Protein AF-A0A9D5BST0-F1 (afdb_monomer_lite)

Secondary structure (DSSP, 8-state):
--SSSSHHHHHHHHHTT--TTTHHHHHHHHHHHHHHHHHH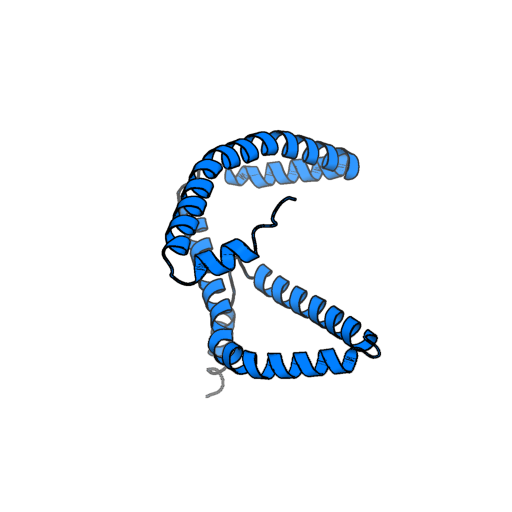HHHHHT-GGGHHHHHHHHHHHHHHHHHHHHHHTTHHHHHHHHHHHHHHHHHHHHHHH--GGGGTHHHHHHHHHHHHHHH-HHHHHHHHHHHHHHHHHHHHHHHHHHHHHHHHHHHHHHHHHHTTSTTHHHHHHHHS----

Radius of gyration: 26.96 Å; chains: 1; bounding box: 84×53×51 Å

InterPro domains:
  IPR008802 Rubber elongation factor [PF05755] (14-179)
  IPR008802 Rubber elongation factor [PTHR33732] (13-179)

Organism: NCBI:txid325984

Sequence (180 aa):
MASSDIQGDQINQEDEQRLKYLGFVHVATIQAVLCFSKLYEYAKENAGPLKSGVQSVEGTVKTVVSPVYKKFHDVPLELLKFIDRKVDESVNDLGKRMPPLVKKAPEVARSVAEEVQRAGVVGTATGIAKSAYAKCEPAAKDLYTKYEPSAERYAVSAWKSLNRLPLFPQVAHIMVPTAT

Foldseek 3Di:
DPDPPVVVVVVVVVVVLDLPPCNVVVVVVVVVCVVVVVVVVVCLVVVPPCNVVVVVVVVVCCVVCVVVCVVCVCVVSVVSSVVSVVVVVVVVVCVVVDDPVVVCVVVVVVVVVVVCVVVDPPPVVVVVVVVCCVVVVVVVVVVCVVCVVVVVVVVVVVVVVQVVDPCRVVVVVVPPPPPD

pLDDT: mean 72.33, std 15.31, range [32.88, 91.62]

Structure (mmCIF, N/CA/C/O backbone):
data_AF-A0A9D5BST0-F1
#
_entry.id   AF-A0A9D5BST0-F1
#
loop_
_atom_site.group_PDB
_atom_site.id
_atom_site.type_symbol
_atom_site.label_atom_id
_atom_site.label_alt_id
_atom_site.label_comp_id
_atom_site.label_asym_id
_atom_site.label_entity_id
_atom_site.label_seq_id
_atom_site.pdbx_PDB_ins_code
_atom_site.Cartn_x
_atom_site.Cartn_y
_atom_site.Cartn_z
_atom_site.occupancy
_atom_site.B_iso_or_equiv
_atom_site.auth_seq_id
_atom_site.auth_comp_id
_atom_site.auth_asym_id
_atom_site.auth_atom_id
_atom_site.pdbx_PDB_model_num
ATOM 1 N N . MET A 1 1 ? 42.118 -7.687 25.280 1.00 36.50 1 MET A N 1
ATOM 2 C CA . MET A 1 1 ? 41.772 -7.482 23.858 1.00 36.50 1 MET A CA 1
ATOM 3 C C . MET A 1 1 ? 40.493 -8.264 23.581 1.00 36.50 1 MET A C 1
ATOM 5 O O . MET A 1 1 ? 40.594 -9.451 23.331 1.00 36.50 1 MET A O 1
ATOM 9 N N . ALA A 1 2 ? 39.313 -7.665 23.784 1.00 40.38 2 ALA A N 1
ATOM 10 C CA . ALA A 1 2 ? 38.011 -8.329 23.579 1.00 40.38 2 ALA A CA 1
ATOM 11 C C . ALA A 1 2 ? 36.846 -7.310 23.535 1.00 40.38 2 ALA A C 1
ATOM 13 O O . ALA A 1 2 ? 35.831 -7.482 24.203 1.00 40.38 2 ALA A O 1
ATOM 14 N N . SER A 1 3 ? 37.008 -6.184 22.830 1.00 37.22 3 SER A N 1
ATOM 15 C CA . SER A 1 3 ? 35.924 -5.185 22.696 1.00 37.22 3 SER A CA 1
ATOM 16 C C . SER A 1 3 ? 35.792 -4.581 21.298 1.00 37.22 3 SER A C 1
ATOM 18 O O . SER A 1 3 ? 35.060 -3.617 21.124 1.00 37.22 3 SER A O 1
ATOM 20 N N . SER A 1 4 ? 36.464 -5.141 20.294 1.00 47.12 4 SER A N 1
ATOM 21 C CA . SER A 1 4 ? 36.424 -4.639 18.915 1.00 47.12 4 SER A CA 1
ATOM 22 C C . SER A 1 4 ? 35.468 -5.409 17.993 1.00 47.12 4 SER A C 1
ATOM 24 O O . SER A 1 4 ? 35.158 -4.908 16.920 1.00 47.12 4 SER A O 1
ATOM 26 N N . ASP A 1 5 ? 34.939 -6.565 18.413 1.00 42.22 5 ASP A N 1
ATOM 27 C CA . ASP A 1 5 ? 34.138 -7.435 17.531 1.00 42.22 5 ASP A CA 1
ATOM 28 C C . ASP A 1 5 ? 32.622 -7.181 17.599 1.00 42.22 5 ASP A C 1
ATOM 30 O O . ASP A 1 5 ? 31.885 -7.607 16.719 1.00 42.22 5 ASP A O 1
ATOM 34 N N . ILE A 1 6 ? 32.134 -6.431 18.596 1.00 43.69 6 ILE A N 1
ATOM 35 C CA . ILE A 1 6 ? 30.693 -6.135 18.736 1.00 43.69 6 ILE A CA 1
ATOM 36 C C . ILE A 1 6 ? 30.256 -4.958 17.842 1.00 43.69 6 ILE A C 1
ATOM 38 O O . ILE A 1 6 ? 29.083 -4.836 17.500 1.00 43.69 6 ILE A O 1
ATOM 42 N N . GLN A 1 7 ? 31.191 -4.110 17.398 1.00 39.34 7 GLN A N 1
ATOM 43 C CA . GLN A 1 7 ? 30.867 -2.926 16.593 1.00 39.34 7 GLN A CA 1
ATOM 44 C C 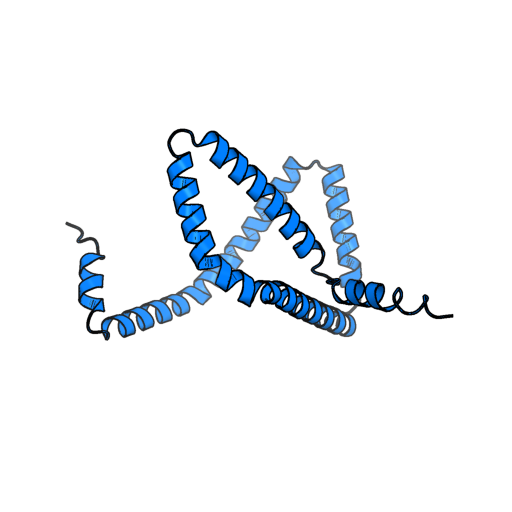. GLN A 1 7 ? 30.826 -3.204 15.079 1.00 39.34 7 GLN A C 1
ATOM 46 O O . GLN A 1 7 ? 30.185 -2.459 14.346 1.00 39.34 7 GLN A O 1
ATOM 51 N N . GLY A 1 8 ? 31.457 -4.285 14.603 1.00 32.88 8 GLY A N 1
ATOM 52 C CA . GLY A 1 8 ? 31.465 -4.656 13.180 1.00 32.88 8 GLY A CA 1
ATOM 53 C C . GLY A 1 8 ? 30.188 -5.349 12.691 1.00 32.88 8 GLY A C 1
ATOM 54 O O . GLY A 1 8 ? 29.889 -5.303 11.501 1.00 32.88 8 GLY A O 1
ATOM 55 N N .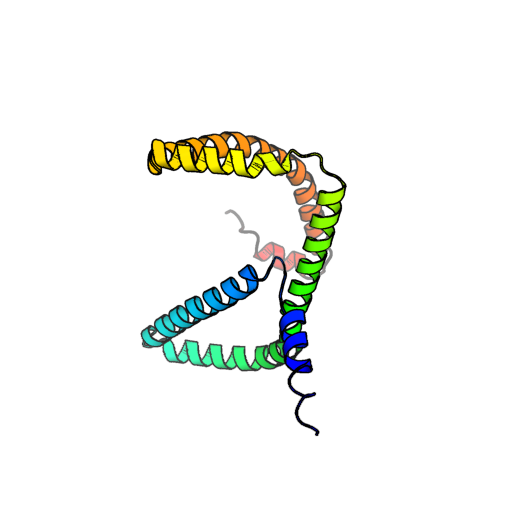 ASP A 1 9 ? 29.416 -5.959 13.591 1.00 36.53 9 ASP A N 1
ATOM 56 C CA . ASP A 1 9 ? 28.232 -6.751 13.226 1.00 36.53 9 ASP A CA 1
ATOM 57 C C . ASP A 1 9 ? 26.952 -5.895 13.138 1.00 36.53 9 ASP A C 1
ATOM 59 O O . ASP A 1 9 ? 26.093 -6.121 12.289 1.00 36.53 9 ASP A O 1
ATOM 63 N N . GLN A 1 10 ? 26.863 -4.820 13.935 1.00 39.88 10 GLN A N 1
ATOM 64 C CA . GLN A 1 10 ? 25.723 -3.890 13.893 1.00 39.88 10 GLN A CA 1
ATOM 65 C C . GLN A 1 10 ? 25.704 -3.025 12.622 1.00 39.88 10 GLN A C 1
ATOM 67 O O . GLN A 1 10 ? 24.6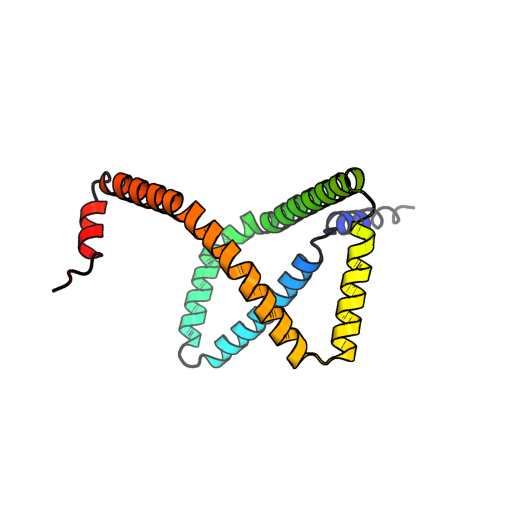34 -2.720 12.104 1.00 39.88 10 GLN A O 1
ATOM 72 N N . ILE A 1 11 ? 26.876 -2.676 12.078 1.00 41.66 11 ILE A N 1
ATOM 73 C CA . ILE A 1 11 ? 26.985 -1.830 10.875 1.00 41.66 11 ILE A CA 1
ATOM 74 C C . ILE A 1 11 ? 26.556 -2.609 9.617 1.00 41.66 11 ILE A C 1
ATOM 76 O O . ILE A 1 11 ? 25.923 -2.049 8.726 1.00 41.66 11 ILE A O 1
ATOM 80 N N . ASN A 1 12 ? 26.809 -3.922 9.566 1.00 39.19 12 ASN A N 1
ATOM 81 C CA . ASN A 1 12 ? 26.424 -4.753 8.421 1.00 39.19 12 ASN A CA 1
ATOM 82 C C . ASN A 1 12 ? 24.923 -5.089 8.396 1.00 39.19 12 ASN A C 1
ATOM 84 O O . ASN A 1 12 ? 24.347 -5.165 7.313 1.00 39.19 12 ASN A O 1
ATOM 88 N N . GLN A 1 13 ? 24.263 -5.227 9.553 1.00 41.78 13 GLN A N 1
ATOM 89 C CA . GLN A 1 13 ? 22.811 -5.459 9.611 1.00 41.78 13 GLN A CA 1
ATOM 90 C C . GLN A 1 13 ? 21.984 -4.237 9.182 1.00 41.78 13 GLN A C 1
ATOM 92 O O . GLN A 1 13 ? 20.914 -4.399 8.590 1.00 41.78 13 GLN A O 1
ATOM 97 N N . GLU A 1 14 ? 22.465 -3.018 9.444 1.00 46.16 14 GLU A N 1
ATOM 98 C CA . GLU A 1 14 ? 21.813 -1.786 8.977 1.00 46.16 14 GLU A CA 1
ATOM 99 C C . GLU A 1 14 ? 21.988 -1.582 7.465 1.00 46.16 14 GLU A C 1
ATOM 101 O O . GLU A 1 14 ? 21.043 -1.179 6.779 1.00 46.16 14 GLU A O 1
ATOM 106 N N . ASP A 1 15 ? 23.154 -1.933 6.914 1.00 45.12 15 ASP A N 1
ATOM 107 C CA . ASP A 1 15 ? 23.387 -1.904 5.467 1.00 45.12 15 ASP A CA 1
ATOM 108 C C . ASP A 1 15 ? 22.620 -3.020 4.718 1.00 45.12 15 ASP A C 1
ATOM 110 O O . ASP A 1 15 ? 22.184 -2.803 3.587 1.00 45.12 15 ASP A O 1
ATOM 114 N N . GLU A 1 16 ? 22.312 -4.155 5.358 1.00 48.53 16 GLU A N 1
ATOM 115 C CA . GLU A 1 16 ? 21.408 -5.199 4.824 1.00 48.53 16 GLU A CA 1
ATOM 116 C C . GLU A 1 16 ? 19.911 -4.814 4.858 1.00 48.53 16 GLU A C 1
ATOM 118 O O . GLU A 1 16 ? 19.051 -5.462 4.239 1.00 48.53 16 GLU A O 1
ATOM 123 N N . GLN A 1 17 ? 19.558 -3.761 5.600 1.00 51.81 17 GLN A N 1
ATOM 124 C CA . GLN A 1 17 ? 18.207 -3.189 5.631 1.00 51.81 17 GLN A CA 1
ATOM 125 C C . GLN A 1 17 ? 18.019 -2.035 4.641 1.00 51.81 17 GLN A C 1
ATOM 127 O O . GLN A 1 17 ? 16.887 -1.584 4.435 1.00 51.81 17 GLN A O 1
ATOM 132 N N . ARG A 1 18 ? 19.086 -1.574 3.983 1.00 58.06 18 ARG A N 1
ATOM 133 C CA . ARG A 1 18 ? 19.018 -0.461 3.036 1.00 58.06 18 ARG A CA 1
ATOM 134 C C . ARG A 1 18 ? 18.449 -0.900 1.692 1.00 58.06 18 ARG A C 1
ATOM 136 O O . ARG A 1 18 ? 19.124 -1.478 0.850 1.00 58.06 18 ARG A O 1
ATOM 143 N N . LEU A 1 19 ? 17.182 -0.554 1.489 1.00 68.00 19 LEU A N 1
ATOM 144 C CA . LEU A 1 19 ? 16.516 -0.589 0.189 1.00 68.00 19 LEU A CA 1
ATOM 145 C C . LEU A 1 19 ? 17.257 0.346 -0.779 1.00 68.00 19 LEU A C 1
ATOM 147 O O . LEU A 1 19 ? 17.297 1.562 -0.567 1.00 68.00 19 LEU A O 1
ATOM 151 N N . LYS A 1 20 ? 17.840 -0.218 -1.834 1.00 69.25 20 LYS A N 1
ATOM 152 C CA . LYS A 1 20 ? 18.720 0.456 -2.796 1.00 69.25 20 LYS A CA 1
ATOM 153 C C . LYS A 1 20 ? 17.960 1.417 -3.715 1.00 69.25 20 LYS A C 1
ATOM 155 O O . LYS A 1 20 ? 18.495 2.459 -4.086 1.00 69.25 20 LYS A O 1
ATOM 160 N N . TYR A 1 21 ? 16.707 1.102 -4.042 1.00 67.75 21 TYR A N 1
ATOM 161 C CA . TYR A 1 21 ? 15.824 1.912 -4.890 1.00 67.75 21 TYR A CA 1
ATOM 162 C C . TYR A 1 21 ? 14.564 2.372 -4.154 1.00 67.75 21 TYR A C 1
ATOM 164 O O . TYR A 1 21 ? 14.088 3.480 -4.388 1.00 67.75 21 TYR A O 1
ATOM 172 N N . LEU A 1 22 ? 14.029 1.555 -3.246 1.00 77.44 22 LEU A N 1
ATOM 173 C CA . LEU A 1 22 ? 12.762 1.790 -2.543 1.00 77.44 22 LEU A CA 1
ATOM 174 C C . LEU A 1 22 ? 12.933 2.437 -1.160 1.00 77.44 22 LEU A C 1
ATOM 176 O O . LEU A 1 22 ? 11.961 2.563 -0.416 1.00 77.44 22 LEU A O 1
ATOM 180 N N . GLY A 1 23 ? 14.133 2.911 -0.811 1.00 73.50 23 GLY A N 1
ATOM 181 C CA . GLY A 1 23 ? 14.374 3.615 0.455 1.00 73.50 23 GLY A CA 1
ATOM 182 C C . GLY A 1 23 ? 13.473 4.842 0.648 1.00 73.50 23 GLY A C 1
ATOM 183 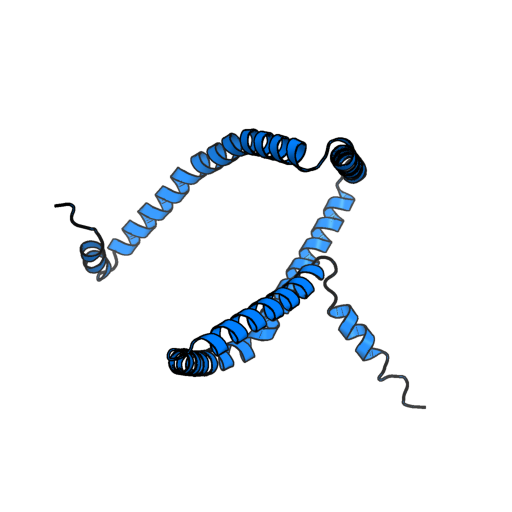O O . GLY A 1 23 ? 12.988 5.092 1.751 1.00 73.50 23 GLY A O 1
ATOM 184 N N . PHE A 1 24 ? 13.142 5.559 -0.434 1.00 79.50 24 PHE A N 1
ATOM 185 C CA . PHE A 1 24 ? 12.203 6.685 -0.377 1.00 79.50 24 PHE A CA 1
ATOM 186 C C . PHE A 1 24 ? 10.781 6.251 0.002 1.00 79.50 24 PHE A C 1
ATOM 188 O O . PHE A 1 24 ? 10.077 7.017 0.652 1.00 79.50 24 PHE A O 1
ATOM 195 N N . VAL A 1 25 ? 10.357 5.034 -0.365 1.00 82.12 25 VAL A N 1
ATOM 196 C CA . VAL A 1 25 ? 9.034 4.496 -0.007 1.00 82.12 25 VAL A CA 1
ATOM 197 C C . VAL A 1 25 ? 8.965 4.265 1.491 1.00 82.12 25 VAL A C 1
ATOM 199 O O . VAL A 1 25 ? 7.958 4.596 2.111 1.00 82.12 25 VAL A O 1
ATOM 202 N N . HIS A 1 26 ? 10.045 3.762 2.089 1.00 77.50 26 HIS A N 1
ATOM 203 C CA . HIS A 1 26 ? 10.127 3.578 3.533 1.00 77.50 26 HIS A CA 1
ATOM 204 C C . HIS A 1 26 ? 10.020 4.924 4.272 1.00 77.50 26 HIS A C 1
ATOM 206 O O . HIS A 1 26 ? 9.171 5.084 5.149 1.00 77.50 26 HIS A O 1
ATOM 212 N N . VAL A 1 27 ? 10.793 5.932 3.850 1.00 79.88 27 VAL A N 1
ATOM 213 C CA . VAL A 1 27 ? 10.741 7.290 4.426 1.00 79.88 27 VAL A CA 1
ATOM 214 C C . VAL A 1 27 ? 9.367 7.940 4.223 1.00 79.88 27 VAL A C 1
ATOM 216 O O . VAL A 1 27 ? 8.792 8.476 5.171 1.00 79.88 27 VAL A O 1
ATOM 219 N N . ALA A 1 28 ? 8.796 7.848 3.019 1.00 81.75 28 ALA A N 1
ATOM 220 C CA . ALA A 1 28 ? 7.468 8.374 2.710 1.00 81.75 28 ALA A CA 1
ATOM 221 C C . ALA A 1 28 ? 6.369 7.677 3.523 1.00 81.75 28 ALA A C 1
ATOM 223 O O . ALA A 1 28 ? 5.438 8.337 3.976 1.00 81.75 28 ALA A O 1
ATOM 224 N N . THR A 1 29 ? 6.496 6.368 3.760 1.00 85.44 29 THR A N 1
ATOM 225 C CA . THR A 1 29 ? 5.574 5.601 4.607 1.00 85.44 29 THR A CA 1
ATOM 226 C C . THR A 1 29 ? 5.625 6.105 6.044 1.00 85.44 29 THR A C 1
ATOM 228 O O . THR A 1 29 ? 4.577 6.407 6.611 1.00 85.44 29 THR A O 1
ATOM 231 N N . ILE A 1 30 ? 6.820 6.280 6.619 1.00 84.38 30 ILE A N 1
ATOM 232 C CA . ILE A 1 30 ? 6.979 6.844 7.971 1.00 84.38 30 ILE A CA 1
ATOM 233 C C . ILE A 1 30 ? 6.365 8.247 8.039 1.00 84.38 30 ILE A C 1
ATOM 235 O O . ILE A 1 30 ? 5.605 8.552 8.959 1.00 84.38 30 ILE A O 1
ATOM 239 N N . GLN A 1 31 ? 6.642 9.098 7.050 1.00 85.19 31 GLN A N 1
ATOM 240 C CA . GLN A 1 31 ? 6.113 10.458 7.003 1.00 85.19 31 GLN A CA 1
ATOM 241 C C . GLN A 1 31 ? 4.584 10.486 6.864 1.00 85.19 31 GLN A C 1
ATOM 243 O O . GLN A 1 31 ? 3.922 11.272 7.544 1.00 85.19 31 GLN A O 1
ATOM 248 N N . ALA A 1 32 ? 4.015 9.616 6.031 1.00 88.06 32 ALA A N 1
ATOM 249 C CA . ALA A 1 32 ? 2.575 9.463 5.889 1.00 88.06 32 ALA A CA 1
ATOM 250 C C . ALA A 1 32 ? 1.949 8.992 7.206 1.00 88.06 32 ALA A C 1
ATOM 252 O O . ALA A 1 32 ? 1.015 9.628 7.687 1.00 88.06 32 ALA A O 1
ATOM 253 N N . VAL A 1 33 ? 2.499 7.949 7.839 1.00 89.38 33 VAL A N 1
ATOM 254 C CA . VAL A 1 33 ? 2.027 7.444 9.140 1.00 89.38 33 VAL A CA 1
ATOM 255 C C . VAL A 1 33 ? 2.060 8.543 10.197 1.00 89.38 33 VAL A C 1
ATOM 257 O O . VAL A 1 33 ? 1.075 8.723 10.908 1.00 89.38 33 VAL A O 1
ATOM 260 N N . LEU A 1 34 ? 3.142 9.320 10.278 1.00 90.56 34 LEU A N 1
ATOM 261 C CA . LEU A 1 34 ? 3.244 10.443 11.214 1.00 90.56 34 LEU A CA 1
ATOM 262 C C . LEU A 1 34 ? 2.208 11.535 10.923 1.00 90.56 34 LEU A C 1
ATOM 264 O O . LEU A 1 34 ? 1.594 12.060 11.851 1.00 90.56 34 LEU A O 1
ATOM 268 N N . CYS A 1 35 ? 1.999 11.879 9.653 1.00 88.81 35 CYS A N 1
ATOM 269 C CA . CYS A 1 35 ? 1.021 12.884 9.244 1.00 88.81 35 CYS A CA 1
ATOM 270 C C . CYS A 1 35 ? -0.411 12.440 9.576 1.00 88.81 35 CYS A C 1
ATOM 272 O O . CYS A 1 35 ? -1.139 13.165 10.255 1.00 88.81 35 CYS A O 1
ATOM 274 N N . PHE A 1 36 ? -0.785 11.224 9.177 1.00 88.81 36 PHE A N 1
ATOM 275 C CA . PHE A 1 36 ? -2.098 10.655 9.466 1.00 88.81 36 PHE A CA 1
ATOM 276 C C . PHE A 1 36 ? -2.321 10.435 10.960 1.00 88.81 36 PHE A C 1
ATOM 278 O O . PHE A 1 36 ? -3.426 10.682 11.428 1.00 88.81 36 PHE A O 1
ATOM 285 N N . SER A 1 37 ? -1.296 10.044 11.724 1.00 88.81 37 SER A N 1
ATOM 286 C CA . SER A 1 37 ? -1.412 9.899 13.182 1.00 88.81 37 SER A CA 1
ATOM 287 C C . SER A 1 37 ? -1.711 11.238 13.845 1.00 88.81 37 SER A C 1
ATOM 289 O O . SER A 1 37 ? -2.650 11.321 14.628 1.00 88.81 37 SER A O 1
ATOM 291 N N . LYS A 1 38 ? -0.989 12.304 13.472 1.00 90.38 38 LYS A N 1
ATOM 292 C CA . LYS A 1 38 ? -1.257 13.659 13.982 1.00 90.38 38 LYS A CA 1
ATOM 293 C C . LYS A 1 38 ? -2.653 14.144 13.602 1.00 90.38 38 LYS A C 1
ATOM 295 O O . LYS A 1 38 ? -3.342 14.727 14.431 1.00 90.38 38 LYS A O 1
ATOM 300 N N . LEU A 1 39 ? -3.076 13.900 12.362 1.00 91.62 39 LEU A N 1
ATOM 301 C CA . LEU A 1 39 ? -4.405 14.283 11.890 1.00 91.62 39 LEU A CA 1
ATOM 302 C C . LEU A 1 39 ? -5.512 13.505 12.613 1.00 91.62 39 LEU A C 1
ATOM 304 O O . LEU A 1 39 ? -6.514 14.093 13.010 1.00 91.62 39 LEU A O 1
ATOM 308 N N . TYR A 1 40 ? -5.323 12.201 12.805 1.00 88.69 40 TYR A N 1
ATOM 309 C CA . TYR A 1 40 ? -6.248 11.344 13.539 1.00 88.69 40 TYR A CA 1
ATOM 310 C C . TYR A 1 40 ? -6.335 11.748 15.009 1.00 88.69 40 TYR A C 1
ATOM 312 O O . TYR A 1 40 ? -7.435 11.894 15.530 1.00 88.69 40 TYR A O 1
ATOM 320 N N . GLU A 1 41 ? -5.199 11.974 15.667 1.00 89.06 41 GLU A N 1
ATOM 321 C CA . GLU A 1 41 ? -5.142 12.425 17.057 1.00 89.06 41 GLU A CA 1
ATOM 322 C C . GLU A 1 41 ? -5.822 13.788 17.216 1.00 89.06 41 GLU A C 1
ATOM 324 O O . GLU A 1 41 ? -6.672 13.950 18.089 1.00 89.06 41 GLU A O 1
ATOM 329 N N . TYR A 1 42 ? -5.561 14.724 16.300 1.00 88.88 42 TYR A N 1
ATOM 330 C CA . TYR A 1 42 ? -6.258 16.005 16.253 1.00 88.88 42 TYR A CA 1
ATOM 331 C C . TYR A 1 42 ? -7.773 15.830 16.079 1.00 88.88 42 TYR A C 1
ATOM 333 O O . TYR A 1 42 ? -8.550 16.407 16.838 1.00 88.88 42 TYR A O 1
ATOM 341 N N . ALA A 1 43 ? -8.223 15.015 15.123 1.00 89.19 43 ALA A N 1
ATOM 342 C CA . ALA A 1 43 ? -9.648 14.772 14.900 1.00 89.19 43 ALA A CA 1
ATOM 343 C C . ALA A 1 43 ? -10.314 14.091 16.107 1.00 89.19 43 ALA A C 1
ATOM 345 O O . ALA A 1 43 ? -11.421 14.459 16.493 1.00 89.19 43 ALA A O 1
ATOM 346 N N . LYS A 1 44 ? -9.627 13.133 16.734 1.00 87.62 44 LYS A N 1
ATOM 347 C CA . LYS A 1 44 ? -10.083 12.398 17.918 1.00 87.62 44 LYS A CA 1
ATOM 348 C C . LYS A 1 44 ? -10.206 13.304 19.142 1.00 87.62 44 LYS A C 1
ATOM 350 O O . LYS A 1 44 ? -11.196 13.207 19.865 1.00 87.62 44 LYS A O 1
ATOM 355 N N . GLU A 1 45 ? -9.237 14.188 19.373 1.00 88.50 45 GLU A N 1
ATOM 356 C CA . GLU A 1 45 ? -9.285 15.162 20.471 1.00 88.50 45 GLU A CA 1
ATOM 357 C C . GLU A 1 45 ? -10.391 16.208 20.265 1.00 88.50 45 GLU A C 1
ATOM 359 O O . GLU A 1 45 ? -11.052 16.599 21.226 1.00 88.50 45 GLU A O 1
ATOM 364 N N . ASN A 1 46 ? -10.680 16.572 19.013 1.00 88.12 46 ASN A N 1
ATOM 365 C CA . ASN A 1 46 ? -11.758 17.501 18.659 1.00 88.12 46 ASN A CA 1
ATOM 366 C C . ASN A 1 46 ? -13.129 16.825 18.428 1.00 88.12 46 ASN A C 1
ATOM 368 O O . ASN A 1 46 ? -14.092 17.500 18.069 1.00 88.12 46 ASN A O 1
ATOM 372 N N . ALA A 1 47 ? -13.264 15.512 18.655 1.00 84.00 47 ALA A N 1
ATOM 373 C CA . ALA A 1 47 ? -14.491 14.758 18.358 1.00 84.00 47 ALA A CA 1
ATOM 374 C C . ALA A 1 47 ? -15.649 14.991 19.354 1.00 84.00 47 ALA A C 1
ATOM 376 O O . ALA A 1 47 ? -16.753 14.474 19.155 1.00 84.00 47 ALA A O 1
ATOM 377 N N . GLY A 1 48 ? -15.419 15.738 20.441 1.00 88.50 48 GLY A N 1
ATOM 378 C CA . GLY A 1 48 ? -16.451 16.091 21.418 1.00 88.50 48 GLY A CA 1
ATOM 379 C C . GLY A 1 48 ? -17.192 14.857 21.974 1.00 88.50 48 GLY A C 1
ATOM 380 O O . GLY A 1 48 ? -16.534 13.906 22.406 1.00 88.50 48 GLY A O 1
ATOM 381 N N . PRO A 1 49 ? -18.542 14.816 21.947 1.00 84.62 49 PRO A N 1
ATOM 382 C CA . PRO A 1 49 ? -19.333 13.684 22.450 1.00 84.62 49 PRO A CA 1
ATOM 383 C C . PRO A 1 49 ? -19.017 12.330 21.792 1.00 84.62 49 PRO A C 1
ATOM 385 O O . PRO A 1 49 ? -19.270 11.287 22.389 1.00 84.62 49 PRO A O 1
ATOM 388 N N . LEU A 1 50 ? -18.453 12.326 20.577 1.00 86.50 50 LEU A N 1
ATOM 389 C CA . LEU A 1 50 ? -18.131 11.108 19.824 1.00 86.50 50 LEU A CA 1
ATOM 390 C C . LEU A 1 50 ? -16.781 10.488 20.226 1.00 86.50 50 LEU A C 1
ATOM 392 O O . LEU A 1 50 ? -16.486 9.355 19.837 1.00 86.50 50 LEU A O 1
ATOM 396 N N . LYS A 1 51 ? -15.972 11.186 21.036 1.00 88.31 51 LYS A N 1
ATOM 397 C CA . LYS A 1 51 ? -14.644 10.727 21.480 1.00 88.31 51 LYS A CA 1
ATOM 398 C C . LYS A 1 51 ? -14.697 9.366 22.187 1.00 88.31 51 LYS A C 1
ATOM 400 O O . LYS A 1 51 ? -13.826 8.527 21.958 1.00 88.31 51 LYS A O 1
ATOM 405 N N . SER A 1 52 ? -15.728 9.123 23.001 1.00 83.25 52 SER A N 1
ATOM 406 C CA . SER A 1 52 ? -15.907 7.853 23.725 1.00 83.25 52 SER A CA 1
ATOM 407 C C . SER A 1 52 ? -16.188 6.676 22.782 1.00 83.25 52 SER A C 1
ATOM 409 O O . SER A 1 52 ? -15.619 5.598 22.956 1.00 83.25 52 SER A O 1
ATOM 411 N N . GLY A 1 53 ? -16.996 6.895 21.739 1.00 86.06 53 GLY A N 1
ATOM 412 C CA . GLY A 1 53 ? -17.279 5.899 20.704 1.00 86.06 53 GLY A CA 1
ATOM 413 C C . GLY A 1 53 ? -16.033 5.548 19.892 1.00 86.06 53 GLY A C 1
ATOM 414 O O . GLY A 1 53 ? -15.727 4.369 19.714 1.00 86.06 53 GLY A O 1
ATOM 415 N N . VAL A 1 54 ? -15.259 6.561 19.483 1.00 87.81 54 VAL A N 1
ATOM 416 C CA . VAL A 1 54 ? -13.989 6.364 18.760 1.00 87.81 54 VAL A CA 1
ATOM 417 C C . VAL A 1 54 ? -12.993 5.560 19.602 1.00 87.81 54 VAL A C 1
ATOM 419 O O . VAL A 1 54 ? -12.408 4.604 19.102 1.00 87.81 54 VAL A O 1
ATOM 422 N N . GLN A 1 55 ? -12.845 5.872 20.894 1.00 87.94 55 GLN A N 1
ATOM 423 C CA . GLN A 1 55 ? -11.957 5.122 21.794 1.00 87.94 55 GLN A CA 1
ATOM 424 C C . GLN A 1 55 ? -12.399 3.664 22.003 1.00 87.94 55 GLN A C 1
ATOM 426 O O . GLN A 1 55 ? -11.551 2.771 22.046 1.00 87.94 55 GLN A O 1
ATOM 431 N N . SER A 1 56 ? -13.707 3.406 22.108 1.00 89.75 56 SER A N 1
ATOM 432 C CA . SER A 1 56 ? -14.247 2.048 22.270 1.00 89.75 56 SER A CA 1
ATOM 433 C C . SER A 1 56 ? -13.990 1.173 21.036 1.00 89.75 56 SER A C 1
ATOM 435 O O . SER A 1 56 ? -13.506 0.040 21.151 1.00 89.75 56 SER A O 1
ATOM 437 N N . VAL A 1 57 ? -14.240 1.718 19.841 1.00 91.44 57 VAL A N 1
ATOM 438 C CA . VAL A 1 57 ? -13.981 1.017 18.576 1.00 91.44 57 VAL A CA 1
ATOM 439 C C . VAL A 1 57 ? -12.481 0.813 18.369 1.00 91.44 57 VAL A C 1
ATOM 441 O O . VAL A 1 57 ? -12.064 -0.298 18.049 1.00 91.44 57 VAL A O 1
ATOM 444 N N . GLU A 1 58 ? -11.656 1.832 18.622 1.00 87.75 58 GLU A N 1
ATOM 445 C CA . GLU A 1 58 ? -10.194 1.728 18.540 1.00 87.75 58 GLU A CA 1
ATOM 446 C C . GLU A 1 58 ? -9.655 0.621 19.458 1.00 87.75 58 GLU A C 1
ATOM 448 O O . GLU A 1 58 ? -8.849 -0.202 19.022 1.00 87.75 58 GLU A O 1
ATOM 453 N N . GLY A 1 59 ? -10.138 0.545 20.702 1.00 87.75 59 GLY A N 1
ATOM 454 C CA . GLY A 1 59 ? -9.755 -0.508 21.647 1.00 87.75 59 GLY A CA 1
ATOM 455 C C . GLY A 1 59 ? -10.147 -1.912 21.176 1.00 87.75 59 GLY A C 1
ATOM 456 O O . GLY A 1 59 ? -9.360 -2.858 21.302 1.00 87.75 59 GLY A O 1
ATOM 457 N N . THR A 1 60 ? -11.327 -2.045 20.569 1.00 90.12 60 THR A N 1
ATOM 458 C CA . THR A 1 60 ? -11.818 -3.321 20.024 1.00 90.12 60 THR A CA 1
ATOM 459 C C . THR A 1 60 ? -10.993 -3.756 18.816 1.00 90.12 60 THR A C 1
ATOM 461 O O . THR A 1 60 ? -10.470 -4.872 18.784 1.00 90.12 60 THR A O 1
ATOM 464 N N . VAL A 1 61 ? -10.799 -2.857 17.849 1.00 90.00 61 VAL A N 1
ATOM 465 C CA . VAL A 1 61 ? -9.993 -3.121 16.649 1.00 90.00 61 VAL A CA 1
ATOM 466 C C . VAL A 1 61 ? -8.557 -3.447 17.041 1.00 90.00 61 VAL A C 1
ATOM 468 O O . VAL A 1 61 ? -8.003 -4.430 16.556 1.00 90.00 61 VAL A O 1
ATOM 471 N N . LYS A 1 62 ? -7.964 -2.695 17.974 1.00 90.00 62 LYS A N 1
ATOM 472 C CA . LYS A 1 62 ? -6.616 -2.970 18.477 1.00 90.00 62 LYS A CA 1
ATOM 473 C C . LYS A 1 62 ? -6.522 -4.362 19.092 1.00 90.00 62 LYS A C 1
ATOM 475 O O . LYS A 1 62 ? -5.556 -5.061 18.819 1.00 90.00 62 LYS A O 1
ATOM 480 N N . THR A 1 63 ? -7.511 -4.795 19.870 1.00 90.44 63 THR A N 1
ATOM 481 C CA . THR A 1 63 ? -7.523 -6.140 20.471 1.00 90.44 63 THR A CA 1
ATOM 482 C C . THR A 1 63 ? -7.559 -7.246 19.414 1.00 90.44 63 THR A C 1
ATOM 484 O O . THR A 1 63 ? -6.825 -8.224 19.532 1.00 90.44 63 THR A O 1
ATOM 487 N N . VAL A 1 64 ? -8.359 -7.077 18.359 1.00 90.38 64 VAL A N 1
ATOM 488 C CA . VAL A 1 64 ? -8.520 -8.089 17.298 1.00 90.38 64 VAL A CA 1
ATOM 489 C C . VAL A 1 64 ? -7.339 -8.098 16.325 1.00 90.38 64 VAL A C 1
ATOM 491 O O . VAL A 1 64 ? -6.886 -9.158 15.898 1.00 90.38 64 VAL A O 1
ATOM 494 N N . VAL A 1 65 ? -6.817 -6.922 15.977 1.00 85.19 65 VAL A N 1
ATOM 495 C CA . VAL A 1 65 ? -5.771 -6.767 14.956 1.00 85.19 65 VAL A CA 1
ATOM 496 C C . VAL A 1 65 ? -4.366 -6.887 15.550 1.00 85.19 65 VAL A C 1
ATOM 498 O O . VAL A 1 65 ? -3.451 -7.304 14.847 1.00 85.19 65 VAL A O 1
ATOM 501 N N . SER A 1 66 ? -4.164 -6.598 16.840 1.00 88.50 66 SER A N 1
ATOM 502 C CA . SER A 1 66 ? -2.847 -6.687 17.500 1.00 88.50 66 SER A CA 1
ATOM 503 C C . SER A 1 66 ? -2.167 -8.058 17.340 1.00 88.50 66 SER A C 1
ATOM 505 O O . SER A 1 66 ? -0.995 -8.083 16.956 1.00 88.50 66 SER A O 1
ATOM 507 N N . PRO A 1 67 ? -2.853 -9.205 17.534 1.00 87.50 67 PRO A N 1
ATOM 508 C CA . PRO A 1 67 ? -2.261 -10.519 17.282 1.00 87.50 67 PRO A CA 1
ATOM 509 C C . PRO A 1 67 ? -1.849 -10.726 15.819 1.00 87.50 67 PRO A C 1
ATOM 511 O O . PRO A 1 67 ? -0.818 -11.339 15.550 1.00 87.50 67 PRO A O 1
ATOM 514 N N . VAL A 1 68 ? -2.630 -10.191 14.876 1.00 87.12 68 VAL A N 1
ATOM 515 C CA . VAL A 1 68 ? -2.351 -10.278 13.435 1.00 87.12 68 VAL A CA 1
ATOM 516 C C . VAL A 1 68 ? -1.133 -9.427 13.085 1.00 87.12 68 VAL A C 1
ATOM 518 O O . VAL A 1 68 ? -0.202 -9.924 12.461 1.00 87.12 68 VAL A O 1
ATOM 521 N N . TYR A 1 69 ? -1.080 -8.181 13.558 1.00 80.94 69 TYR A N 1
ATOM 522 C CA . TYR A 1 69 ? 0.067 -7.303 13.345 1.00 80.94 69 TYR A CA 1
ATOM 523 C C . TYR A 1 69 ? 1.354 -7.929 13.888 1.00 80.94 69 TYR A C 1
ATOM 525 O O . TYR A 1 69 ? 2.330 -8.048 13.159 1.00 80.94 69 TYR A O 1
ATOM 533 N N . LYS A 1 70 ? 1.344 -8.444 15.124 1.00 84.25 70 LYS A N 1
ATOM 534 C CA . LYS A 1 70 ? 2.518 -9.118 15.704 1.00 84.25 70 LYS A CA 1
ATOM 535 C C . LYS A 1 70 ? 3.003 -10.303 14.872 1.00 84.25 70 LYS A C 1
ATOM 537 O O . LYS A 1 70 ? 4.198 -10.559 14.835 1.00 84.25 70 LYS A O 1
ATOM 542 N N . LYS A 1 71 ? 2.100 -11.011 14.194 1.00 81.44 71 LYS A N 1
ATOM 543 C CA . LYS A 1 71 ? 2.458 -12.159 13.356 1.00 81.44 71 LYS A CA 1
ATOM 544 C C . LYS A 1 71 ? 2.998 -11.764 11.978 1.00 81.44 71 LYS A C 1
ATOM 546 O O . LYS A 1 71 ? 3.749 -12.534 11.395 1.00 81.44 71 LYS A O 1
ATOM 551 N N . PHE A 1 72 ? 2.603 -10.605 11.454 1.00 77.62 72 PHE A N 1
ATOM 552 C CA . PHE A 1 72 ? 2.857 -10.234 10.057 1.00 77.62 72 PHE A CA 1
ATOM 553 C C . PHE A 1 72 ? 3.600 -8.906 9.867 1.00 77.62 72 PHE A C 1
ATOM 555 O O . PHE A 1 72 ? 3.806 -8.510 8.727 1.00 77.62 72 PHE A O 1
ATOM 562 N N . HIS A 1 73 ? 4.006 -8.210 10.930 1.00 78.88 73 HIS A N 1
ATOM 563 C CA . HIS A 1 73 ? 4.670 -6.903 10.833 1.00 78.88 73 HIS A CA 1
ATOM 564 C C . HIS A 1 73 ? 5.989 -6.918 10.046 1.00 78.88 73 HIS A C 1
ATOM 566 O O . HIS A 1 73 ? 6.327 -5.907 9.435 1.00 78.88 73 HIS A O 1
ATOM 572 N N . ASP A 1 74 ? 6.678 -8.059 9.989 1.00 76.31 74 ASP A N 1
ATOM 573 C CA . ASP A 1 74 ? 7.929 -8.210 9.235 1.00 76.31 74 ASP A CA 1
ATOM 574 C C . ASP A 1 74 ? 7.700 -8.447 7.729 1.00 76.31 74 ASP A C 1
ATOM 576 O O . ASP A 1 74 ? 8.532 -8.084 6.895 1.00 76.31 74 ASP A O 1
ATOM 580 N N . VAL A 1 75 ? 6.531 -8.983 7.349 1.00 80.75 75 VAL A N 1
ATOM 581 C CA . VAL A 1 75 ? 6.210 -9.366 5.959 1.00 80.75 75 VAL A CA 1
ATOM 582 C C . VAL A 1 75 ? 6.256 -8.181 4.979 1.00 80.75 75 VAL A C 1
ATOM 584 O O . VAL A 1 75 ? 6.831 -8.332 3.899 1.00 80.75 75 VAL A O 1
ATOM 587 N N . PRO A 1 76 ? 5.704 -6.989 5.292 1.00 78.44 76 PRO A N 1
ATOM 588 C CA . PRO A 1 76 ? 5.799 -5.827 4.410 1.00 78.44 76 PRO A CA 1
ATOM 589 C C . PRO A 1 76 ? 7.239 -5.394 4.119 1.00 78.44 76 PRO A C 1
ATOM 591 O O . PRO A 1 76 ? 7.527 -4.963 3.003 1.00 78.44 76 PRO A O 1
ATOM 594 N N . LEU A 1 77 ? 8.145 -5.517 5.096 1.00 78.62 77 LEU A N 1
ATOM 595 C CA . LEU A 1 77 ? 9.547 -5.141 4.924 1.00 78.62 77 LEU A CA 1
ATOM 596 C C . LEU A 1 77 ? 10.275 -6.145 4.024 1.00 78.62 77 LEU A C 1
ATOM 598 O O . LEU A 1 77 ? 10.995 -5.739 3.112 1.00 78.62 77 LEU A O 1
ATOM 602 N N . GLU A 1 78 ? 10.049 -7.443 4.229 1.00 79.62 78 GLU A N 1
ATOM 603 C CA . GLU A 1 78 ? 10.610 -8.495 3.373 1.00 79.62 78 GLU A CA 1
ATOM 604 C C . GLU A 1 78 ? 10.110 -8.398 1.928 1.00 79.62 78 GLU A C 1
ATOM 606 O O . GLU A 1 78 ? 10.897 -8.520 0.985 1.00 79.62 78 GLU A O 1
ATOM 611 N N . LEU A 1 79 ? 8.820 -8.109 1.737 1.00 83.19 79 LEU A N 1
ATOM 612 C CA . LEU A 1 79 ? 8.255 -7.881 0.410 1.00 83.19 79 LEU A CA 1
ATOM 613 C C . LEU A 1 79 ? 8.899 -6.666 -0.265 1.00 83.19 79 LEU A C 1
ATOM 615 O O . LEU A 1 79 ? 9.238 -6.725 -1.447 1.00 83.19 79 LEU A O 1
ATOM 619 N N . LEU A 1 80 ? 9.108 -5.579 0.483 1.00 81.75 80 LEU A N 1
ATOM 620 C CA . LEU A 1 80 ? 9.749 -4.378 -0.043 1.00 81.75 80 LEU A CA 1
ATOM 621 C C . LEU A 1 80 ? 11.195 -4.665 -0.472 1.00 81.75 80 LEU A C 1
ATOM 623 O O . LEU A 1 80 ? 11.588 -4.256 -1.562 1.00 81.75 80 LEU A O 1
ATOM 627 N N . LYS A 1 81 ? 11.946 -5.449 0.314 1.00 82.12 81 LYS A N 1
ATOM 628 C CA . LYS A 1 81 ? 13.293 -5.928 -0.054 1.00 82.12 81 LYS A CA 1
ATOM 629 C C . LYS A 1 81 ? 13.277 -6.817 -1.298 1.00 82.12 81 LYS A C 1
ATOM 631 O O . LYS A 1 81 ? 14.142 -6.690 -2.163 1.00 82.12 81 LYS A O 1
ATOM 636 N N . PHE A 1 82 ? 12.293 -7.706 -1.418 1.00 82.88 82 PHE A N 1
ATOM 637 C CA . PHE A 1 82 ? 12.154 -8.564 -2.593 1.00 82.88 82 PHE A CA 1
ATOM 638 C C . PHE A 1 82 ? 11.916 -7.746 -3.868 1.00 82.88 82 PHE A C 1
ATOM 640 O O . PHE A 1 82 ? 12.562 -7.997 -4.889 1.00 82.88 82 PHE A O 1
ATOM 647 N N . ILE A 1 83 ? 11.019 -6.758 -3.803 1.00 82.94 83 ILE A N 1
ATOM 648 C CA . ILE A 1 83 ? 10.745 -5.860 -4.929 1.00 82.94 83 ILE A CA 1
ATOM 649 C C . ILE A 1 83 ? 11.987 -5.017 -5.235 1.00 82.94 83 ILE A C 1
ATOM 651 O O . ILE A 1 83 ? 12.349 -4.895 -6.400 1.00 82.94 83 ILE A O 1
ATOM 655 N N . ASP A 1 84 ? 12.679 -4.501 -4.218 1.00 84.38 84 ASP A N 1
ATOM 656 C CA . ASP A 1 84 ? 13.906 -3.713 -4.384 1.00 84.38 84 ASP A CA 1
ATOM 657 C C . ASP A 1 84 ? 14.996 -4.494 -5.133 1.00 84.38 84 ASP A C 1
ATOM 659 O O . ASP A 1 84 ? 15.548 -4.005 -6.120 1.00 84.38 84 ASP A O 1
ATOM 663 N N . ARG A 1 85 ? 15.217 -5.761 -4.755 1.00 84.88 85 ARG A N 1
ATOM 664 C CA . ARG A 1 85 ? 16.133 -6.668 -5.461 1.00 84.88 85 ARG A CA 1
ATOM 665 C C . ARG A 1 85 ? 15.682 -6.947 -6.893 1.00 84.88 85 ARG A C 1
ATOM 667 O O . ARG A 1 85 ? 16.503 -6.970 -7.804 1.00 84.88 85 ARG A O 1
ATOM 674 N N . LYS A 1 86 ? 14.379 -7.145 -7.115 1.00 83.88 86 LYS A N 1
ATOM 675 C CA . LYS A 1 86 ? 13.830 -7.351 -8.464 1.00 83.88 86 LYS A CA 1
ATOM 676 C C . LYS A 1 86 ? 14.007 -6.124 -9.355 1.00 83.88 86 LYS A C 1
ATOM 678 O O . LYS A 1 86 ? 14.273 -6.270 -10.547 1.00 83.88 86 LYS A O 1
ATOM 683 N N . VAL A 1 87 ? 13.884 -4.930 -8.784 1.00 83.12 87 VAL A N 1
ATOM 684 C CA . VAL A 1 87 ? 14.160 -3.675 -9.484 1.00 83.12 87 VAL A CA 1
ATOM 685 C C . VAL A 1 87 ? 15.653 -3.563 -9.806 1.00 83.12 87 VAL A C 1
ATOM 687 O O . VAL A 1 87 ? 15.976 -3.239 -10.944 1.00 83.12 87 VAL A O 1
ATOM 690 N N . ASP A 1 88 ? 16.553 -3.906 -8.879 1.00 82.38 88 ASP A N 1
ATOM 691 C CA . ASP A 1 88 ? 18.007 -3.926 -9.128 1.00 82.38 88 ASP A CA 1
ATOM 692 C C . ASP A 1 88 ? 18.387 -4.874 -10.279 1.00 82.38 88 ASP A C 1
ATOM 694 O O . ASP A 1 88 ? 19.084 -4.475 -11.214 1.00 82.38 88 ASP A O 1
ATOM 698 N N . GLU A 1 89 ? 17.860 -6.104 -10.264 1.00 81.00 89 GLU A N 1
ATOM 699 C CA . GLU A 1 89 ? 18.026 -7.084 -11.348 1.00 81.00 89 GLU A CA 1
ATOM 700 C C . GLU A 1 89 ? 17.539 -6.513 -12.689 1.00 81.00 89 GLU A C 1
ATOM 702 O O . GLU A 1 89 ? 18.269 -6.540 -13.682 1.00 81.00 89 GLU A O 1
ATOM 707 N N . SER A 1 90 ? 16.340 -5.919 -12.711 1.00 76.06 90 SER A N 1
ATOM 708 C CA . SER A 1 90 ? 15.771 -5.321 -13.922 1.00 76.06 90 SER A CA 1
ATOM 709 C C . SER A 1 90 ? 16.588 -4.137 -14.439 1.00 76.06 90 SER A C 1
ATOM 711 O O . SER A 1 90 ? 16.720 -3.982 -15.653 1.00 76.06 90 SER A O 1
ATOM 713 N N . VAL A 1 91 ? 17.110 -3.281 -13.557 1.00 76.69 91 VAL A N 1
ATOM 714 C CA . VAL A 1 91 ? 17.939 -2.128 -13.939 1.00 76.69 91 VAL A CA 1
ATOM 715 C C . VAL A 1 91 ? 19.280 -2.600 -14.495 1.00 76.69 91 VAL A C 1
ATOM 717 O O . VAL A 1 91 ? 19.751 -2.060 -15.497 1.00 76.69 91 VAL A O 1
ATOM 720 N N . ASN A 1 92 ? 19.875 -3.633 -13.898 1.00 77.19 92 ASN A N 1
ATOM 721 C CA . ASN A 1 92 ? 21.132 -4.210 -14.363 1.00 77.19 92 ASN A CA 1
ATOM 722 C C . ASN A 1 92 ? 20.977 -4.908 -15.727 1.00 77.19 92 ASN A C 1
ATOM 724 O O . ASN A 1 92 ? 21.791 -4.701 -16.631 1.00 77.19 92 ASN A O 1
ATOM 728 N N . ASP A 1 93 ? 19.907 -5.682 -15.915 1.00 73.25 93 ASP A N 1
ATOM 729 C CA . ASP A 1 93 ? 19.610 -6.345 -17.189 1.00 73.25 93 ASP A CA 1
ATOM 730 C C . ASP A 1 93 ? 19.281 -5.338 -18.294 1.00 73.25 93 ASP A C 1
ATOM 732 O O . ASP A 1 93 ? 19.760 -5.469 -19.424 1.00 73.25 93 ASP A O 1
ATOM 736 N N . LEU A 1 94 ? 18.533 -4.281 -17.968 1.00 67.69 94 LEU A N 1
ATOM 737 C CA . LEU A 1 94 ? 18.270 -3.182 -18.892 1.00 67.69 94 LEU A CA 1
ATOM 738 C C . LEU A 1 94 ? 19.560 -2.425 -19.244 1.00 67.69 94 LEU A C 1
ATOM 740 O O . LEU A 1 94 ? 19.788 -2.104 -20.411 1.00 67.69 94 LEU A O 1
ATOM 744 N N . GLY A 1 95 ? 20.443 -2.210 -18.265 1.00 63.22 95 GLY A N 1
ATOM 745 C CA . GLY A 1 95 ? 21.751 -1.582 -18.457 1.00 63.22 95 GLY A CA 1
ATOM 746 C C . GLY A 1 95 ? 22.667 -2.368 -19.398 1.00 63.22 95 GLY A C 1
ATOM 747 O O . GLY A 1 95 ? 23.384 -1.768 -20.197 1.00 63.22 95 GLY A O 1
ATOM 748 N N . LYS A 1 96 ? 22.596 -3.705 -19.374 1.00 68.62 96 LYS A N 1
ATOM 749 C CA . LYS A 1 96 ? 23.339 -4.580 -20.301 1.00 68.62 96 LYS A CA 1
ATOM 750 C C . LYS A 1 96 ? 22.740 -4.624 -21.709 1.00 68.62 96 LYS A C 1
ATOM 752 O O . LYS A 1 96 ? 23.443 -4.986 -22.650 1.00 68.62 96 LYS A O 1
ATOM 757 N N . ARG A 1 97 ? 21.453 -4.291 -21.866 1.00 61.25 97 ARG A N 1
ATOM 758 C CA . ARG A 1 97 ? 20.689 -4.500 -23.110 1.00 61.25 97 ARG A CA 1
ATOM 759 C C . ARG A 1 97 ? 20.309 -3.220 -23.858 1.00 61.25 97 ARG A C 1
ATOM 761 O O . ARG A 1 97 ? 19.720 -3.325 -24.932 1.00 61.25 97 ARG A O 1
ATOM 768 N N . MET A 1 98 ? 20.629 -2.030 -23.341 1.00 52.41 98 MET A N 1
ATOM 769 C CA . MET A 1 98 ? 20.236 -0.763 -23.970 1.00 52.41 98 MET A CA 1
ATOM 770 C C . MET A 1 98 ? 21.408 0.040 -24.568 1.00 52.41 98 MET A C 1
ATOM 772 O O . MET A 1 98 ? 22.413 0.263 -23.893 1.00 52.41 98 MET A O 1
ATOM 776 N N . PRO A 1 99 ? 21.266 0.562 -25.808 1.00 56.59 99 PRO A N 1
ATOM 777 C CA . PRO A 1 99 ? 22.172 1.564 -26.369 1.00 56.59 99 PRO A CA 1
ATOM 778 C C . PRO A 1 99 ? 22.068 2.913 -25.618 1.00 56.59 99 PRO A C 1
ATOM 780 O O . PRO A 1 99 ? 21.140 3.110 -24.831 1.00 56.59 99 PRO A O 1
ATOM 783 N N . PRO A 1 100 ? 22.942 3.901 -25.904 1.00 55.41 100 PRO A N 1
ATOM 784 C CA . PRO A 1 100 ? 23.112 5.156 -25.148 1.00 55.41 100 PRO A CA 1
ATOM 785 C C . PRO A 1 100 ? 21.902 6.109 -25.049 1.00 55.41 100 PRO A C 1
ATOM 787 O O . PRO A 1 100 ? 22.067 7.242 -24.598 1.00 55.41 100 PRO A O 1
ATOM 790 N N . LEU A 1 101 ? 20.694 5.719 -25.467 1.00 48.72 101 LEU A N 1
ATOM 791 C CA . LEU A 1 101 ? 19.510 6.588 -25.469 1.00 48.72 101 LEU A CA 1
ATOM 792 C C . LEU A 1 101 ? 19.055 7.013 -24.064 1.00 48.72 101 LEU A C 1
ATOM 794 O O . LEU A 1 101 ? 18.516 8.107 -23.914 1.00 48.72 101 LEU A O 1
ATOM 798 N N . VAL A 1 102 ? 19.345 6.229 -23.021 1.00 53.22 102 VAL A N 1
ATOM 799 C CA . VAL A 1 102 ? 19.063 6.622 -21.625 1.00 53.22 102 VAL A CA 1
ATOM 800 C C . VAL A 1 102 ? 19.936 7.785 -21.136 1.00 53.22 102 VAL A C 1
ATOM 802 O O . VAL A 1 102 ? 19.556 8.472 -20.193 1.00 53.22 102 VAL A O 1
ATOM 805 N N . LYS A 1 103 ? 21.055 8.091 -21.813 1.00 53.34 103 LYS A N 1
ATOM 806 C CA . LYS A 1 103 ? 21.860 9.291 -21.521 1.00 53.34 103 LYS A CA 1
ATOM 807 C C . LYS A 1 103 ? 21.229 10.586 -22.048 1.00 53.34 103 LYS A C 1
ATOM 809 O O . LYS A 1 103 ? 21.640 11.654 -21.610 1.00 53.34 103 LYS A O 1
ATOM 814 N N . LYS A 1 104 ? 20.221 10.507 -22.928 1.00 52.28 104 LYS A N 1
ATOM 815 C CA . LYS A 1 104 ? 19.507 11.676 -23.478 1.00 52.28 104 LYS A CA 1
ATOM 816 C C . LYS A 1 104 ? 18.247 12.054 -22.696 1.00 52.28 104 LYS A C 1
ATOM 818 O O . LYS A 1 104 ? 17.781 13.182 -22.801 1.00 52.28 104 LYS A O 1
ATOM 823 N N . ALA A 1 105 ? 17.702 11.152 -21.876 1.00 53.59 105 ALA A N 1
ATOM 824 C CA . ALA A 1 105 ? 16.565 11.464 -21.004 1.00 53.59 105 ALA A CA 1
ATOM 825 C C . ALA A 1 105 ? 16.859 12.605 -19.998 1.00 53.59 105 ALA A C 1
ATOM 827 O O . ALA A 1 105 ? 15.996 13.465 -19.824 1.00 53.59 105 ALA A O 1
ATOM 828 N N . PRO A 1 106 ? 18.066 12.701 -19.398 1.00 58.09 106 PRO A N 1
ATOM 829 C CA . PRO A 1 106 ? 18.456 13.844 -18.574 1.00 58.09 106 PRO A CA 1
ATOM 830 C C . PRO A 1 106 ? 18.566 15.158 -19.357 1.00 58.09 106 PRO A C 1
ATOM 832 O O . PRO A 1 106 ? 18.232 16.204 -18.814 1.00 58.09 106 PRO A O 1
ATOM 835 N N . GLU A 1 107 ? 19.015 15.124 -20.618 1.00 60.09 107 GLU A N 1
ATOM 836 C CA . GLU A 1 107 ? 19.043 16.306 -21.499 1.00 60.09 107 GLU A CA 1
ATOM 837 C C . GLU A 1 107 ? 17.629 16.787 -21.824 1.00 60.09 107 GLU A C 1
ATOM 839 O O . GLU A 1 107 ? 17.348 17.978 -21.726 1.00 60.09 107 GLU A O 1
ATOM 844 N N . VAL A 1 108 ? 16.714 15.862 -22.127 1.00 58.00 108 VAL A N 1
ATOM 845 C CA . VAL A 1 108 ? 15.300 16.188 -22.357 1.00 58.00 108 VAL A CA 1
ATOM 846 C C . VAL A 1 108 ? 14.673 16.761 -21.084 1.00 58.00 108 VAL A C 1
ATOM 848 O O . VAL A 1 108 ? 14.060 17.823 -21.145 1.00 58.00 108 VAL A O 1
ATOM 851 N N . ALA A 1 109 ? 14.891 16.134 -19.924 1.00 59.41 109 ALA A N 1
ATOM 852 C CA . ALA A 1 109 ? 14.385 16.620 -18.640 1.00 59.41 109 ALA A CA 1
ATOM 853 C C . ALA A 1 109 ? 14.958 17.997 -18.259 1.00 59.41 109 ALA A C 1
ATOM 855 O O . ALA A 1 109 ? 14.213 18.852 -17.782 1.00 59.41 109 ALA A O 1
ATOM 856 N N . ARG A 1 110 ? 16.251 18.242 -18.515 1.00 65.38 110 ARG A N 1
ATOM 857 C CA . ARG A 1 110 ? 16.872 19.563 -18.329 1.00 65.38 110 ARG A CA 1
ATOM 858 C C . ARG A 1 110 ? 16.298 20.601 -19.281 1.00 65.38 110 ARG A C 1
ATOM 860 O O . ARG A 1 110 ? 15.955 21.677 -18.817 1.00 65.38 110 ARG A O 1
ATOM 867 N N . SER A 1 111 ? 16.116 20.277 -20.561 1.00 65.44 111 SER A N 1
ATOM 868 C CA . SER A 1 111 ? 15.513 21.214 -21.518 1.00 65.44 111 SER A CA 1
ATOM 869 C C . SER A 1 111 ? 14.079 21.582 -21.126 1.00 65.44 111 SER A C 1
ATOM 871 O O . SER A 1 111 ? 13.703 22.744 -21.209 1.00 65.44 111 SER A O 1
ATOM 873 N N . VAL A 1 112 ? 13.307 20.621 -20.603 1.00 62.34 112 VAL A N 1
ATOM 874 C CA . VAL A 1 112 ? 11.945 20.852 -20.105 1.00 62.34 112 VAL A CA 1
ATOM 875 C C . VAL A 1 112 ? 11.964 21.696 -18.829 1.00 62.34 112 VAL A C 1
ATOM 877 O O . VAL A 1 112 ? 11.137 22.590 -18.689 1.00 62.34 112 VAL A O 1
ATOM 880 N N . ALA A 1 113 ? 12.914 21.466 -17.918 1.00 62.59 113 ALA A N 1
ATOM 881 C CA . ALA A 1 113 ? 13.078 22.284 -16.716 1.00 62.59 113 ALA A CA 1
ATOM 882 C C . ALA A 1 113 ? 13.499 23.728 -17.048 1.00 62.59 113 ALA A C 1
ATOM 884 O O . ALA A 1 113 ? 12.957 24.672 -16.474 1.00 62.59 113 ALA A O 1
ATOM 885 N N . GLU A 1 114 ? 14.409 23.909 -18.007 1.00 66.38 114 GLU A N 1
ATOM 886 C CA . GLU A 1 114 ? 14.809 25.229 -18.499 1.00 66.38 114 GLU A CA 1
ATOM 887 C C . GLU A 1 114 ? 13.662 25.948 -19.219 1.00 66.38 114 GLU A C 1
ATOM 889 O O . GLU A 1 114 ? 13.485 27.153 -19.049 1.00 66.38 114 GLU A O 1
ATOM 894 N N . GLU A 1 115 ? 12.846 25.225 -19.986 1.00 57.09 115 GLU A N 1
ATOM 895 C CA . GLU A 1 115 ? 11.670 25.785 -20.658 1.00 57.09 115 GLU A CA 1
ATOM 896 C C . GLU A 1 115 ? 10.579 26.187 -19.652 1.00 57.09 115 GLU A C 1
ATOM 898 O O . GLU A 1 115 ? 9.951 27.235 -19.791 1.00 57.09 115 GLU A O 1
ATOM 903 N N . VAL A 1 116 ? 10.407 25.412 -18.576 1.00 58.34 116 VAL A N 1
ATOM 904 C CA . VAL A 1 116 ? 9.524 25.751 -17.445 1.00 58.34 116 VAL A CA 1
ATOM 905 C C . VAL A 1 116 ? 10.025 26.988 -16.694 1.00 58.34 116 VAL A C 1
ATOM 907 O O . VAL A 1 116 ? 9.215 27.824 -16.286 1.00 58.34 116 VAL A O 1
ATOM 910 N N . GLN A 1 117 ? 11.343 27.140 -16.544 1.00 62.34 117 GLN A N 1
ATOM 911 C CA . GLN A 1 117 ? 11.949 28.320 -15.928 1.00 62.34 117 GLN A CA 1
ATOM 912 C C . GLN A 1 117 ? 11.827 29.568 -16.819 1.00 62.34 117 GLN A C 1
ATOM 914 O O . GLN A 1 117 ? 11.635 30.664 -16.295 1.00 62.34 117 GLN A O 1
ATOM 919 N N . ARG A 1 118 ? 11.898 29.413 -18.150 1.00 61.06 118 ARG A N 1
ATOM 920 C CA . ARG A 1 118 ? 11.783 30.513 -19.125 1.00 61.06 118 ARG A CA 1
ATOM 921 C C . ARG A 1 118 ? 10.341 30.966 -19.385 1.00 61.06 118 ARG A C 1
ATOM 923 O O . ARG A 1 118 ? 10.111 32.165 -19.503 1.00 61.06 118 ARG A O 1
ATOM 930 N N . ALA A 1 119 ? 9.383 30.045 -19.481 1.00 58.81 119 ALA A N 1
ATOM 931 C CA . ALA A 1 119 ? 8.015 30.343 -19.930 1.00 58.81 119 ALA A CA 1
ATOM 932 C C . ALA A 1 119 ? 6.987 30.526 -18.792 1.00 58.81 119 ALA A C 1
ATOM 934 O O . ALA A 1 119 ? 5.849 30.925 -19.045 1.00 58.81 119 ALA A O 1
ATOM 935 N N . GLY A 1 120 ? 7.369 30.254 -17.540 1.00 58.25 120 GLY A N 1
ATOM 936 C CA . GLY A 1 120 ? 6.472 30.317 -16.385 1.00 58.25 120 GLY A CA 1
ATOM 937 C C . GLY A 1 120 ? 5.548 29.093 -16.257 1.00 58.25 120 GLY A C 1
ATOM 938 O O . GLY A 1 120 ? 5.089 28.499 -17.232 1.00 58.25 120 GLY A O 1
ATOM 939 N N . VAL A 1 121 ? 5.265 28.703 -15.010 1.00 54.94 121 VAL A N 1
ATOM 940 C CA . VAL A 1 121 ? 4.682 27.393 -14.646 1.00 54.94 121 VAL A CA 1
ATOM 941 C C . VAL A 1 121 ? 3.243 27.191 -15.147 1.00 54.94 121 VAL A C 1
ATOM 943 O O . VAL A 1 121 ? 2.875 26.086 -15.535 1.00 54.94 121 VAL A O 1
ATOM 946 N N . VAL A 1 122 ? 2.409 28.233 -15.161 1.00 55.88 122 VAL A N 1
ATOM 947 C CA . VAL A 1 122 ? 0.945 28.065 -15.270 1.00 55.88 122 VAL A CA 1
ATOM 948 C C . VAL A 1 122 ? 0.462 27.838 -16.712 1.00 55.88 122 VAL A C 1
ATOM 950 O O . VAL A 1 122 ? -0.389 26.974 -16.952 1.00 55.88 122 VAL A O 1
ATOM 953 N N . GLY A 1 123 ? 1.016 28.568 -17.687 1.00 56.38 123 GLY A N 1
ATOM 954 C CA . GLY A 1 123 ? 0.628 28.451 -19.101 1.00 56.38 123 GLY A CA 1
ATOM 955 C C . GLY A 1 123 ? 1.118 27.147 -19.736 1.00 56.38 123 GLY A C 1
ATOM 956 O O . GLY A 1 123 ? 0.358 26.441 -20.404 1.00 56.38 123 GLY A O 1
ATOM 957 N N . THR A 1 124 ? 2.364 26.779 -19.439 1.00 57.88 124 THR A N 1
ATOM 958 C CA . THR A 1 124 ? 3.020 25.584 -19.978 1.00 57.88 124 THR A CA 1
ATOM 959 C C . THR A 1 124 ? 2.493 24.301 -19.337 1.00 57.88 124 THR A C 1
ATOM 961 O O . THR A 1 124 ? 2.200 23.351 -20.060 1.00 57.88 124 THR A O 1
ATOM 964 N N . ALA A 1 125 ? 2.254 24.266 -18.018 1.00 56.88 125 ALA A N 1
ATOM 965 C CA . ALA A 1 125 ? 1.663 23.090 -17.368 1.00 56.88 125 ALA A CA 1
ATOM 966 C C . ALA A 1 125 ? 0.255 22.781 -17.901 1.00 56.88 125 ALA A C 1
ATOM 968 O O . ALA A 1 125 ? -0.065 21.620 -18.143 1.00 56.88 125 ALA A O 1
ATOM 969 N N . THR A 1 126 ? -0.562 23.807 -18.162 1.00 61.03 126 THR A N 1
ATOM 970 C CA . THR A 1 126 ? -1.908 23.632 -18.733 1.00 61.03 126 THR A CA 1
ATOM 971 C C . THR A 1 126 ? -1.852 23.121 -20.178 1.00 61.03 126 THR A C 1
ATOM 973 O O . THR A 1 126 ? -2.631 22.243 -20.550 1.00 61.03 126 THR A O 1
ATOM 976 N N . GLY A 1 127 ? -0.920 23.623 -20.997 1.00 68.75 127 GLY A N 1
ATOM 977 C CA . GLY A 1 127 ? -0.712 23.151 -22.372 1.00 68.75 127 GLY A CA 1
ATOM 978 C C . GLY A 1 127 ? -0.158 21.722 -22.446 1.00 68.75 127 GLY A C 1
ATOM 979 O O . GLY A 1 127 ? -0.644 20.899 -23.228 1.00 68.75 127 GLY A O 1
ATOM 980 N N . ILE A 1 128 ? 0.804 21.388 -21.583 1.00 67.44 128 ILE A N 1
ATOM 981 C CA . ILE A 1 128 ? 1.353 20.031 -21.460 1.00 67.44 128 ILE A CA 1
ATOM 982 C C . ILE A 1 128 ? 0.280 19.075 -20.936 1.00 67.44 128 ILE A C 1
ATOM 984 O O . ILE A 1 128 ? 0.092 18.015 -21.523 1.00 67.44 128 ILE A O 1
ATOM 988 N N . ALA A 1 129 ? -0.489 19.456 -19.914 1.00 66.00 129 ALA A N 1
ATOM 989 C CA . ALA A 1 129 ? -1.581 18.635 -19.400 1.00 66.00 129 ALA A CA 1
ATOM 990 C C . ALA A 1 129 ? -2.657 18.386 -20.464 1.00 66.00 129 ALA A C 1
ATOM 992 O O . ALA A 1 129 ? -3.058 17.242 -20.658 1.00 66.00 129 ALA A O 1
ATOM 993 N N . LYS A 1 130 ? -3.081 19.416 -21.212 1.00 72.00 130 LYS A N 1
ATOM 994 C CA . LYS A 1 130 ? -4.056 19.257 -22.305 1.00 72.00 130 LYS A CA 1
ATOM 995 C C . LYS A 1 130 ? -3.530 18.369 -23.432 1.00 72.00 130 LYS A C 1
ATOM 997 O O . LYS A 1 130 ? -4.267 17.522 -23.922 1.00 72.00 130 LYS A O 1
ATOM 1002 N N . SER A 1 131 ? -2.272 18.534 -23.837 1.00 72.25 131 SER A N 1
ATOM 1003 C CA . SER A 1 131 ? -1.681 17.714 -24.905 1.00 72.25 131 SER A CA 1
ATOM 1004 C C . SER A 1 131 ? -1.419 16.270 -24.467 1.00 72.25 131 SER A C 1
ATOM 1006 O O . SER A 1 131 ? -1.631 15.347 -25.252 1.00 72.25 131 SER A O 1
ATOM 1008 N N . ALA A 1 132 ? -1.017 16.054 -23.212 1.00 68.19 132 ALA A N 1
ATOM 1009 C CA . ALA A 1 132 ? -0.906 14.730 -22.618 1.00 68.19 132 ALA A CA 1
ATOM 1010 C C . ALA A 1 132 ? -2.285 14.072 -22.512 1.00 68.19 132 ALA A C 1
ATOM 1012 O O . ALA A 1 132 ? -2.433 12.927 -22.919 1.00 68.19 132 ALA A O 1
ATOM 1013 N N . TYR A 1 133 ? -3.309 14.805 -22.067 1.00 65.75 133 TYR A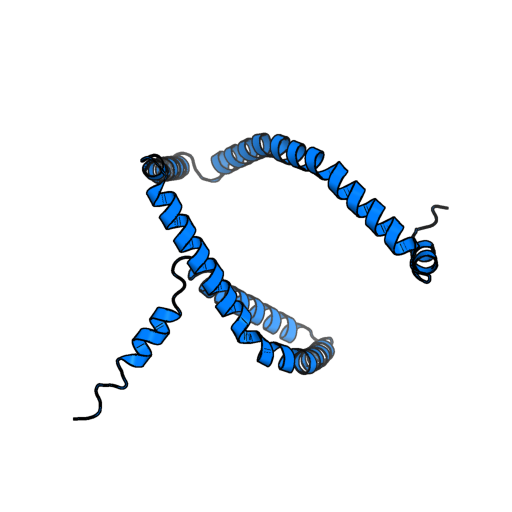 N 1
ATOM 1014 C CA . TYR A 1 133 ? -4.683 14.310 -22.017 1.00 65.75 133 TYR A CA 1
ATOM 1015 C C . TYR A 1 133 ? -5.194 13.931 -23.412 1.00 65.75 133 TYR A C 1
ATOM 1017 O O . TYR A 1 133 ? -5.649 12.812 -23.598 1.00 65.75 133 TYR A O 1
ATOM 1025 N N . ALA A 1 134 ? -5.016 14.791 -24.418 1.00 73.56 134 ALA A N 1
ATOM 1026 C CA . ALA A 1 134 ? -5.445 14.518 -25.792 1.00 73.56 134 ALA A CA 1
ATOM 1027 C C . ALA A 1 134 ? -4.734 13.312 -26.435 1.00 73.56 134 ALA A C 1
ATOM 1029 O O . ALA A 1 134 ? -5.298 12.655 -27.305 1.00 73.56 134 ALA A O 1
ATOM 1030 N N . LYS A 1 135 ? -3.497 13.004 -26.021 1.00 74.88 135 LYS A N 1
ATOM 1031 C CA . LYS A 1 135 ? -2.762 11.812 -26.481 1.00 74.88 135 LYS A CA 1
ATOM 1032 C C . LYS A 1 135 ? -3.124 10.559 -25.688 1.00 74.88 135 LYS A C 1
ATOM 1034 O O . LYS A 1 135 ? -3.204 9.475 -26.259 1.00 74.88 135 LYS A O 1
ATOM 1039 N N . CYS A 1 136 ? -3.333 10.701 -24.384 1.00 66.50 136 CYS A N 1
ATOM 1040 C CA . CYS A 1 136 ? -3.660 9.592 -23.497 1.00 66.50 136 CYS A CA 1
ATOM 1041 C C . CYS A 1 136 ? -5.123 9.170 -23.613 1.00 66.50 136 CYS A C 1
ATOM 1043 O O . CYS A 1 136 ? -5.401 7.993 -23.445 1.00 66.50 136 CYS A O 1
ATOM 1045 N N . GLU A 1 137 ? -6.049 10.079 -23.917 1.00 78.69 137 GLU A N 1
ATOM 1046 C CA . GLU A 1 137 ? -7.476 9.781 -24.071 1.00 78.69 137 GLU A CA 1
ATOM 1047 C C . GLU A 1 137 ? -7.745 8.675 -25.110 1.00 78.69 137 GLU A C 1
ATOM 1049 O O . GLU A 1 137 ? -8.393 7.691 -24.745 1.00 78.69 137 GLU A O 1
ATOM 1054 N N . PRO A 1 138 ? -7.246 8.748 -26.361 1.00 77.94 138 PRO A N 1
ATOM 1055 C CA . PRO A 1 138 ? -7.468 7.685 -27.338 1.00 77.94 138 PRO A CA 1
ATOM 1056 C C . PRO A 1 138 ? -6.752 6.384 -26.960 1.00 77.94 138 PRO A C 1
ATOM 1058 O O . PRO A 1 138 ? -7.318 5.315 -27.155 1.00 77.94 138 PRO A O 1
ATOM 1061 N N . ALA A 1 139 ? -5.556 6.451 -26.363 1.00 76.38 139 ALA A N 1
ATOM 1062 C CA . ALA A 1 139 ? -4.827 5.263 -25.908 1.00 76.38 139 ALA A CA 1
ATOM 1063 C C . ALA A 1 139 ? -5.517 4.571 -24.718 1.00 76.38 139 ALA A C 1
ATOM 1065 O O . ALA A 1 139 ? -5.587 3.347 -24.657 1.00 76.38 139 ALA A O 1
ATOM 1066 N N . ALA A 1 140 ? -6.062 5.348 -23.780 1.00 72.12 140 ALA A N 1
ATOM 1067 C CA . ALA A 1 140 ? -6.843 4.837 -22.665 1.00 72.12 140 ALA A CA 1
ATOM 1068 C C . ALA A 1 140 ? -8.152 4.225 -23.168 1.00 72.12 140 ALA A C 1
ATOM 1070 O O . ALA A 1 140 ? -8.475 3.110 -22.771 1.00 72.12 140 ALA A O 1
ATOM 1071 N N . LYS A 1 141 ? -8.872 4.908 -24.070 1.00 77.81 141 LYS A N 1
ATOM 1072 C CA . LYS A 1 141 ? -10.090 4.378 -24.702 1.00 77.81 141 LYS A CA 1
ATOM 1073 C C . LYS A 1 141 ? -9.823 3.069 -25.443 1.00 77.81 141 LYS A C 1
ATOM 1075 O O . LYS A 1 141 ? -10.556 2.119 -25.217 1.00 77.81 141 LYS A O 1
ATOM 1080 N N . ASP A 1 142 ? -8.757 2.988 -26.237 1.00 84.19 142 ASP A N 1
ATOM 1081 C CA . ASP A 1 142 ? -8.371 1.761 -26.949 1.00 84.19 142 ASP A CA 1
ATOM 1082 C C . ASP A 1 142 ? -8.111 0.591 -25.985 1.00 84.19 142 ASP A C 1
ATOM 1084 O O . ASP A 1 142 ? -8.638 -0.510 -26.163 1.00 84.19 142 ASP A O 1
ATOM 1088 N N . LEU A 1 143 ? -7.377 0.844 -24.894 1.00 78.00 143 LEU A N 1
ATOM 1089 C CA . LEU A 1 143 ? -7.173 -0.153 -23.844 1.00 78.00 143 LEU A CA 1
ATOM 1090 C C . LEU A 1 143 ? -8.495 -0.553 -23.174 1.00 78.00 143 LEU A C 1
ATOM 1092 O O . LEU A 1 143 ? -8.743 -1.747 -23.013 1.00 78.00 143 LEU A O 1
ATOM 1096 N N . TYR A 1 144 ? -9.358 0.403 -22.824 1.00 70.94 144 TYR A N 1
ATOM 1097 C CA . TYR A 1 144 ? -10.676 0.110 -22.254 1.00 70.94 144 TYR A CA 1
ATOM 1098 C C . TYR A 1 144 ? -11.509 -0.771 -23.191 1.00 70.94 144 TYR A C 1
ATOM 1100 O O . TYR A 1 144 ? -11.956 -1.832 -22.762 1.00 70.94 144 TYR A O 1
ATOM 1108 N N . THR A 1 145 ? -11.637 -0.411 -24.471 1.00 81.56 145 THR A N 1
ATOM 1109 C CA . THR A 1 145 ? -12.402 -1.180 -25.469 1.00 81.56 145 THR A CA 1
ATOM 1110 C C . THR A 1 145 ? -11.832 -2.583 -25.678 1.00 81.56 145 THR A C 1
ATOM 1112 O O . THR A 1 145 ? -12.574 -3.543 -25.883 1.00 81.56 145 THR A O 1
ATOM 1115 N N . LYS A 1 146 ? -10.509 -2.748 -25.580 1.00 87.12 146 LYS A N 1
ATOM 1116 C CA . LYS A 1 146 ? -9.873 -4.067 -25.671 1.00 87.12 146 LYS A CA 1
ATOM 1117 C C . LYS A 1 146 ? -10.192 -4.963 -24.470 1.00 87.12 146 LYS A C 1
ATOM 1119 O O . LYS A 1 146 ? -10.330 -6.178 -24.632 1.00 87.12 146 LYS A O 1
ATOM 1124 N N . TYR A 1 147 ? -10.280 -4.391 -23.269 1.00 77.12 147 TYR A N 1
ATOM 1125 C CA . TYR A 1 147 ? -10.484 -5.150 -22.031 1.00 77.12 147 TYR A CA 1
ATOM 1126 C C . TYR A 1 147 ? -11.956 -5.319 -21.634 1.00 77.12 147 TYR A C 1
ATOM 1128 O O . TYR A 1 147 ? -12.273 -6.327 -21.002 1.00 77.12 147 TYR A O 1
ATOM 1136 N N . GLU A 1 148 ? -12.846 -4.415 -22.043 1.00 86.06 148 GLU A N 1
ATOM 1137 C CA . GLU A 1 148 ? -14.302 -4.472 -21.836 1.00 86.06 148 GLU A CA 1
ATOM 1138 C C . GLU A 1 148 ? -14.906 -5.864 -22.108 1.00 86.06 148 GLU A C 1
ATOM 1140 O O . GLU A 1 148 ? -15.443 -6.455 -21.169 1.00 86.06 148 GLU A O 1
ATOM 1145 N N . PRO A 1 149 ? -14.721 -6.497 -23.286 1.00 85.94 149 PRO A N 1
ATOM 1146 C CA . PRO A 1 149 ? -15.319 -7.808 -23.553 1.00 85.94 149 PRO A CA 1
ATOM 1147 C C . PRO A 1 149 ? -14.746 -8.923 -22.667 1.00 85.94 149 PRO A C 1
ATOM 1149 O O . PRO A 1 149 ? -15.411 -9.928 -22.412 1.00 85.94 149 PRO A O 1
ATOM 1152 N N . SER A 1 150 ? -13.508 -8.778 -22.184 1.00 83.06 150 SER A N 1
ATOM 1153 C CA . SER A 1 150 ? -12.927 -9.731 -21.232 1.00 83.06 150 SER A CA 1
ATOM 1154 C C . SER A 1 150 ? -13.534 -9.543 -19.844 1.00 83.06 150 SER A C 1
ATOM 1156 O O . SER A 1 150 ? -13.918 -10.527 -19.210 1.00 83.06 150 SER A O 1
ATOM 1158 N N . ALA A 1 151 ? -13.661 -8.294 -19.392 1.00 82.62 151 ALA A N 1
ATOM 1159 C CA . ALA A 1 151 ? -14.277 -7.953 -18.115 1.00 82.62 151 ALA A CA 1
ATOM 1160 C C . ALA A 1 151 ? -15.748 -8.397 -18.066 1.00 82.62 151 ALA A C 1
ATOM 1162 O O . ALA A 1 151 ? -16.151 -9.052 -17.104 1.00 82.62 151 ALA A O 1
ATOM 1163 N N . GLU A 1 152 ? -16.516 -8.150 -19.129 1.00 88.88 152 GLU A N 1
ATOM 1164 C CA . GLU A 1 152 ? -17.897 -8.620 -19.264 1.00 88.88 152 GLU A CA 1
ATOM 1165 C C . GLU A 1 152 ? -17.994 -10.144 -19.204 1.00 88.88 152 GLU A C 1
ATOM 1167 O O . GLU A 1 152 ? -18.809 -10.686 -18.457 1.00 88.88 152 GLU A O 1
ATOM 1172 N N . ARG A 1 153 ? -17.133 -10.866 -19.936 1.00 88.06 153 ARG A N 1
ATOM 1173 C CA . ARG A 1 153 ? -17.115 -12.338 -19.892 1.00 88.06 153 ARG A CA 1
ATOM 1174 C C . ARG A 1 153 ? -16.863 -12.866 -18.485 1.00 88.06 153 ARG A C 1
ATOM 1176 O O . ARG A 1 153 ? -17.540 -13.809 -18.069 1.00 88.06 153 ARG A O 1
ATOM 1183 N N . TYR A 1 154 ? -15.921 -12.277 -17.749 1.00 85.31 154 TYR A N 1
ATOM 1184 C CA . TYR A 1 154 ? -15.671 -12.659 -16.359 1.00 85.31 154 TYR A CA 1
ATOM 1185 C C . TYR A 1 154 ? -16.851 -12.314 -15.453 1.00 85.31 154 TYR A C 1
ATOM 1187 O O . TYR A 1 154 ? -17.254 -13.167 -14.664 1.00 85.31 154 TYR A O 1
ATOM 1195 N N . ALA A 1 155 ? -17.448 -11.129 -15.600 1.00 86.50 155 ALA A N 1
ATOM 1196 C CA . ALA A 1 155 ? -18.619 -10.719 -14.828 1.00 86.50 155 ALA A CA 1
ATOM 1197 C C . ALA A 1 155 ? -19.813 -11.660 -15.062 1.00 86.50 155 ALA A C 1
ATOM 1199 O O . ALA A 1 155 ? -20.402 -12.160 -14.104 1.00 86.50 155 ALA A O 1
ATOM 1200 N N . VAL A 1 156 ? -20.121 -11.989 -16.321 1.00 88.88 156 VAL A N 1
ATOM 1201 C CA . VAL A 1 156 ? -21.196 -12.925 -16.690 1.00 88.88 156 VAL A CA 1
ATOM 1202 C C . VAL A 1 156 ? -20.902 -14.336 -16.177 1.00 88.88 156 VAL A C 1
ATOM 1204 O O . VAL A 1 156 ? -21.789 -14.994 -15.631 1.00 88.88 156 VAL A O 1
ATOM 1207 N N . SER A 1 157 ? -19.663 -14.813 -16.320 1.00 87.12 157 SER A N 1
ATOM 1208 C CA . SER A 1 157 ? -19.255 -16.135 -15.827 1.00 87.12 157 SER A CA 1
ATOM 1209 C C . SER A 1 157 ? -19.352 -16.231 -14.302 1.00 87.12 157 SER A C 1
ATOM 1211 O O . SER A 1 157 ? -19.894 -17.206 -13.768 1.00 87.12 157 SER A O 1
ATOM 1213 N N . ALA A 1 158 ? -18.891 -15.196 -13.597 1.00 88.56 158 ALA A N 1
ATOM 1214 C CA . ALA A 1 158 ? -18.989 -15.091 -12.149 1.00 88.56 158 ALA A CA 1
ATOM 1215 C C . ALA A 1 158 ? -20.456 -15.057 -11.707 1.00 88.56 158 ALA A C 1
ATOM 1217 O O . ALA A 1 158 ? -20.848 -15.875 -10.880 1.00 88.56 158 ALA A O 1
ATOM 1218 N N . TRP A 1 159 ? -21.292 -14.215 -12.322 1.00 83.00 159 TRP A N 1
ATOM 1219 C CA . TRP A 1 159 ? -22.728 -14.138 -12.033 1.00 83.00 159 TRP A CA 1
ATOM 1220 C C . TRP A 1 159 ? -23.439 -15.477 -12.257 1.00 83.00 159 TRP A C 1
ATOM 1222 O O . TRP A 1 159 ? -24.219 -15.933 -11.421 1.00 83.00 159 TRP A O 1
ATOM 1232 N N . LYS A 1 160 ? -23.132 -16.165 -13.363 1.00 85.38 160 LYS A N 1
ATOM 1233 C CA . LYS A 1 160 ? -23.686 -17.491 -13.667 1.00 85.38 160 LYS A CA 1
ATOM 1234 C C . LYS A 1 160 ? -23.242 -18.545 -12.655 1.00 85.38 160 LYS A C 1
ATOM 1236 O O . LYS A 1 160 ? -24.042 -19.400 -12.286 1.00 85.38 160 LYS A O 1
ATOM 1241 N N . SER A 1 161 ? -21.988 -18.495 -12.216 1.00 84.38 161 SER A N 1
ATOM 1242 C CA . SER A 1 161 ? -21.452 -19.408 -11.200 1.00 84.38 161 SER A CA 1
ATOM 1243 C C . SER A 1 161 ? -22.086 -19.151 -9.838 1.00 84.38 161 SER A C 1
ATOM 1245 O O . SER A 1 161 ? -22.454 -20.091 -9.140 1.00 84.38 161 SER A O 1
ATOM 1247 N N . LEU A 1 162 ? -22.288 -17.883 -9.496 1.00 81.62 162 LEU A N 1
ATOM 1248 C CA . LEU A 1 162 ? -22.887 -17.462 -8.240 1.00 81.62 162 LEU A CA 1
ATOM 1249 C C . LEU A 1 162 ? -24.375 -17.846 -8.185 1.00 81.62 162 LEU A C 1
ATOM 1251 O O . LEU A 1 162 ? -24.814 -18.400 -7.186 1.00 81.62 162 LEU A O 1
ATOM 1255 N N . ASN A 1 163 ? -25.112 -17.730 -9.296 1.00 77.12 163 ASN A N 1
ATOM 1256 C CA . ASN A 1 163 ? -26.495 -18.224 -9.426 1.00 77.12 163 ASN A CA 1
ATOM 1257 C C . ASN A 1 163 ? -26.657 -19.748 -9.325 1.00 77.12 163 ASN A C 1
ATOM 1259 O O . ASN A 1 163 ? -27.780 -20.225 -9.183 1.00 77.12 163 ASN A O 1
ATOM 1263 N N . ARG A 1 164 ? -25.571 -20.530 -9.387 1.00 81.62 164 ARG A N 1
ATOM 1264 C CA . ARG A 1 164 ? -25.621 -21.972 -9.089 1.00 81.62 164 ARG A CA 1
ATOM 1265 C C . ARG A 1 164 ? -25.577 -22.262 -7.590 1.00 81.62 164 ARG A C 1
ATOM 1267 O O . ARG A 1 164 ? -25.867 -23.389 -7.196 1.00 81.62 164 ARG A O 1
ATOM 1274 N N . LEU A 1 165 ? -25.204 -21.287 -6.760 1.00 81.69 165 LEU A N 1
ATOM 1275 C CA . LEU A 1 165 ? -25.233 -21.441 -5.312 1.00 81.69 165 LEU A CA 1
ATOM 1276 C C . LEU A 1 165 ? -26.681 -21.329 -4.815 1.00 81.69 165 LEU A C 1
ATOM 1278 O O . LEU A 1 165 ? -27.378 -20.392 -5.196 1.00 81.69 165 LEU A O 1
ATOM 1282 N N . PRO A 1 166 ? -27.136 -22.220 -3.922 1.00 72.25 166 PRO A N 1
ATOM 1283 C CA . PRO A 1 166 ? -28.547 -22.320 -3.541 1.00 72.25 166 PRO A CA 1
ATOM 1284 C C . PRO A 1 166 ? -29.107 -21.072 -2.837 1.00 72.25 166 PRO A C 1
ATOM 1286 O O . PRO A 1 166 ? -30.315 -20.864 -2.839 1.00 72.25 166 PRO A O 1
ATOM 1289 N N . LEU A 1 167 ? -28.247 -20.229 -2.253 1.00 72.75 167 LEU A N 1
ATOM 1290 C CA . LEU A 1 167 ? -28.654 -19.042 -1.488 1.00 72.75 167 LEU A CA 1
ATOM 1291 C C . LEU A 1 167 ? -28.517 -17.726 -2.264 1.00 72.75 167 LEU A C 1
ATOM 1293 O O . LEU A 1 167 ? -29.115 -16.722 -1.885 1.00 72.75 167 LEU A O 1
ATOM 1297 N N . PHE A 1 168 ? -27.743 -17.702 -3.348 1.00 73.19 168 PHE A N 1
ATOM 1298 C CA . PHE A 1 168 ? -27.458 -16.456 -4.056 1.00 73.19 168 PHE A CA 1
ATOM 1299 C C . PHE A 1 168 ? -28.650 -15.889 -4.847 1.00 73.19 168 PHE A C 1
ATOM 1301 O O . PHE A 1 168 ? -28.865 -14.680 -4.755 1.00 73.19 168 PHE A O 1
ATOM 1308 N N . PRO A 1 169 ? -29.475 -16.694 -5.552 1.00 66.38 169 PRO A N 1
ATOM 1309 C CA . PRO A 1 169 ? -30.637 -16.174 -6.275 1.00 66.38 169 PRO A CA 1
ATOM 1310 C C . PRO A 1 169 ? -31.614 -15.403 -5.375 1.00 66.38 169 PRO A C 1
ATOM 1312 O O . PRO A 1 169 ? -32.191 -14.407 -5.799 1.00 66.38 169 PRO A O 1
ATOM 1315 N N . GLN A 1 170 ? -31.756 -15.816 -4.110 1.00 68.00 170 GLN A N 1
ATOM 1316 C CA . GLN A 1 170 ? -32.629 -15.150 -3.138 1.00 68.00 170 GLN A CA 1
ATOM 1317 C C . GLN A 1 170 ? -32.087 -13.773 -2.731 1.00 68.00 170 GLN A C 1
ATOM 1319 O O . GLN A 1 170 ? -32.844 -12.813 -2.639 1.00 68.00 170 GLN A O 1
ATOM 1324 N N . VAL A 1 171 ? -30.769 -13.654 -2.544 1.00 67.31 171 VAL A N 1
ATOM 1325 C CA . VAL A 1 171 ? -30.108 -12.383 -2.201 1.00 67.31 171 VAL A CA 1
ATOM 1326 C C . VAL A 1 171 ? -30.057 -11.438 -3.406 1.00 67.31 171 VAL A C 1
ATOM 1328 O O . VAL A 1 171 ? -30.269 -10.236 -3.254 1.00 67.31 171 VAL A O 1
ATOM 1331 N N . ALA A 1 172 ? -29.834 -11.969 -4.611 1.00 67.56 172 ALA A N 1
ATOM 1332 C CA . ALA A 1 172 ? -29.814 -11.183 -5.841 1.00 67.56 172 ALA A CA 1
ATOM 1333 C C . ALA A 1 172 ? -31.169 -10.501 -6.111 1.00 67.56 172 ALA A C 1
ATOM 1335 O O . ALA A 1 172 ? -31.194 -9.322 -6.452 1.00 67.56 172 ALA A O 1
ATOM 1336 N N . HIS A 1 173 ? -32.292 -11.192 -5.880 1.00 63.53 173 HIS A N 1
ATOM 1337 C CA . HIS A 1 173 ? -33.632 -10.614 -6.046 1.00 63.53 173 HIS A CA 1
ATOM 1338 C C . HIS A 1 173 ? -33.966 -9.486 -5.057 1.00 63.53 173 HIS A C 1
ATOM 1340 O O . HIS A 1 173 ? -34.773 -8.626 -5.389 1.00 63.53 173 HIS A O 1
ATOM 1346 N N . ILE A 1 174 ? -33.347 -9.461 -3.873 1.00 66.00 174 ILE A N 1
ATOM 1347 C CA . ILE A 1 174 ? -33.530 -8.385 -2.880 1.00 66.00 174 ILE A CA 1
ATOM 1348 C C . ILE A 1 174 ? -32.731 -7.130 -3.272 1.00 66.00 174 ILE A C 1
ATOM 1350 O O . ILE A 1 174 ? -33.109 -6.013 -2.928 1.00 66.00 174 ILE A O 1
ATOM 1354 N N . MET A 1 175 ? -31.616 -7.315 -3.982 1.00 60.12 175 MET A N 1
ATOM 1355 C CA . MET A 1 175 ? -30.660 -6.258 -4.325 1.00 60.12 175 MET A CA 1
ATOM 1356 C C . MET A 1 175 ? -30.926 -5.599 -5.681 1.00 60.12 175 MET A C 1
ATOM 1358 O O . MET A 1 175 ? -30.443 -4.492 -5.908 1.00 60.12 175 MET A O 1
ATOM 1362 N N . VAL A 1 176 ? -31.668 -6.248 -6.586 1.00 61.28 176 VAL A N 1
ATOM 1363 C CA . VAL A 1 176 ? -32.120 -5.615 -7.832 1.00 61.28 176 VAL A CA 1
ATOM 1364 C C . VAL A 1 176 ? -33.234 -4.629 -7.475 1.00 61.28 176 VAL A C 1
ATOM 1366 O O . VAL A 1 176 ? -34.290 -5.069 -7.020 1.00 61.28 176 VAL A O 1
ATOM 1369 N N . PRO A 1 177 ? -33.047 -3.310 -7.669 1.00 52.25 177 PRO A N 1
ATOM 1370 C CA . PRO A 1 177 ? -34.132 -2.362 -7.488 1.00 52.25 177 PRO A CA 1
ATOM 1371 C C . PRO A 1 177 ? -35.213 -2.706 -8.509 1.00 52.25 177 PRO A C 1
ATOM 1373 O O . PRO A 1 177 ? -34.980 -2.623 -9.717 1.00 52.25 177 PRO A O 1
ATOM 1376 N N . THR A 1 178 ? -36.384 -3.126 -8.038 1.00 52.00 178 THR A N 1
ATOM 1377 C CA . THR A 1 178 ? -37.555 -3.256 -8.900 1.00 52.00 178 THR A CA 1
ATOM 1378 C C . THR A 1 178 ? -37.896 -1.852 -9.378 1.00 52.00 178 THR A C 1
ATOM 1380 O O . THR A 1 178 ? -38.405 -1.042 -8.606 1.00 52.00 178 THR A O 1
ATOM 1383 N N . ALA A 1 179 ? -37.547 -1.533 -10.623 1.00 50.25 179 ALA A N 1
ATOM 1384 C CA . ALA A 1 179 ? -38.026 -0.325 -11.270 1.00 50.25 179 ALA A CA 1
ATOM 1385 C C . ALA A 1 179 ? -39.549 -0.459 -11.405 1.00 50.25 179 ALA A C 1
ATOM 1387 O O . ALA A 1 179 ? -40.033 -1.254 -12.210 1.00 50.25 179 ALA A O 1
ATOM 1388 N N . THR A 1 180 ? -40.278 0.233 -10.532 1.00 39.69 180 THR A N 1
ATOM 1389 C CA . THR A 1 180 ? -41.720 0.482 -10.648 1.00 39.69 180 THR A CA 1
ATOM 1390 C C . THR A 1 180 ? -41.983 1.605 -11.629 1.00 39.69 180 THR A C 1
ATOM 1392 O O . THR A 1 180 ? -41.253 2.618 -11.525 1.00 39.69 180 THR A O 1
#